Protein AF-A0A3B5LR23-F1 (afdb_monomer_lite)

Secondary structure (DSSP, 8-state):
-HHHHHHHHHHHHHHHHHS-S---EE---SS--HHHHHHHHHHHHTT--EE---S--------

Organism: NCBI:txid32473

Sequence (63 aa):
VRLVLVVLVLVLLVLVLLVPKNLLVVTAATEETDGFRRFVKTAAQFNYSLKVRPEPELWVWAG

InterPro domains:
  IPR057589 PLOD1-3-like, GT domain [PF25342] (21-53)

Radius of gyration: 20.16 Å; chains: 1; bounding box: 50×22×49 Å

Structure (mmCIF, N/CA/C/O backbone):
data_AF-A0A3B5LR23-F1
#
_entry.id   AF-A0A3B5LR23-F1
#
loop_
_atom_site.group_PDB
_atom_site.id
_atom_site.type_symbol
_atom_site.label_atom_id
_atom_site.label_alt_id
_atom_site.label_comp_id
_atom_site.label_asym_id
_atom_site.label_entity_id
_atom_site.label_seq_id
_atom_site.pdbx_PDB_ins_code
_atom_site.Cartn_x
_atom_site.Cartn_y
_atom_site.Cartn_z
_atom_site.occupancy
_atom_site.B_iso_or_equiv
_atom_site.auth_seq_id
_atom_site.auth_comp_id
_atom_site.auth_asym_id
_atom_site.auth_atom_id
_atom_site.pdbx_PDB_model_num
ATOM 1 N N . VAL A 1 1 ? -34.858 10.988 21.499 1.00 83.00 1 VAL A N 1
ATOM 2 C CA . VAL A 1 1 ? -33.383 11.000 21.689 1.00 83.00 1 VAL A CA 1
ATOM 3 C C . VAL A 1 1 ? -32.774 9.598 21.668 1.00 83.00 1 VAL A C 1
ATOM 5 O O . VAL A 1 1 ? -31.956 9.351 20.798 1.00 83.00 1 VAL A O 1
ATOM 8 N N . ARG A 1 2 ? -33.195 8.652 22.529 1.00 92.94 2 ARG A N 1
ATOM 9 C CA . ARG A 1 2 ? -32.631 7.281 22.549 1.00 92.94 2 ARG A CA 1
ATOM 10 C C . ARG A 1 2 ? -32.778 6.519 21.223 1.00 92.94 2 ARG A C 1
ATOM 12 O O . ARG A 1 2 ? -31.800 5.971 20.744 1.00 92.94 2 ARG A O 1
ATOM 19 N N . LEU A 1 3 ? -33.958 6.552 20.596 1.00 92.44 3 LEU A N 1
ATOM 20 C CA . LEU A 1 3 ? -34.186 5.888 19.304 1.00 92.44 3 LEU A CA 1
ATOM 21 C C . LEU A 1 3 ? -33.342 6.499 18.174 1.00 92.44 3 LEU A C 1
ATOM 23 O O . LEU A 1 3 ? -32.723 5.776 17.409 1.00 92.44 3 LEU A O 1
ATOM 27 N N . VAL A 1 4 ? -33.271 7.831 18.111 1.00 93.31 4 VAL A N 1
ATOM 28 C CA . VAL A 1 4 ? -32.469 8.556 17.110 1.00 93.31 4 VAL A CA 1
ATOM 29 C C . VAL A 1 4 ? -30.986 8.221 17.251 1.00 93.31 4 VAL A C 1
ATOM 31 O O . VAL A 1 4 ? -30.320 7.985 16.252 1.00 93.31 4 VAL A O 1
ATOM 34 N N . LEU A 1 5 ? -30.480 8.139 18.486 1.00 94.00 5 LEU A N 1
ATOM 35 C CA . LEU A 1 5 ? -29.097 7.751 18.750 1.00 94.00 5 LEU A CA 1
ATOM 36 C C . LEU A 1 5 ? -28.820 6.310 18.303 1.00 94.00 5 LEU A C 1
ATOM 38 O O . LEU A 1 5 ? -27.799 6.057 17.676 1.00 94.00 5 LEU A O 1
ATOM 42 N N . VAL A 1 6 ? -29.741 5.381 18.570 1.00 94.75 6 VAL A N 1
ATOM 43 C CA . VAL A 1 6 ? -29.618 3.984 18.126 1.00 94.75 6 VAL A CA 1
ATOM 44 C C . VAL A 1 6 ? -29.612 3.894 16.601 1.00 94.75 6 VAL A C 1
ATOM 46 O O . VAL A 1 6 ? -28.744 3.236 16.038 1.00 94.75 6 VAL A O 1
ATOM 49 N N . VAL A 1 7 ? -30.522 4.597 15.923 1.00 93.81 7 VAL A N 1
ATOM 50 C CA . VAL A 1 7 ? -30.565 4.635 14.454 1.00 93.81 7 VAL A CA 1
ATOM 51 C C . VAL A 1 7 ? -29.281 5.242 13.890 1.00 93.81 7 VAL A C 1
ATOM 53 O O . VAL A 1 7 ? -28.707 4.679 12.965 1.00 93.81 7 VAL A O 1
ATOM 56 N N . LEU A 1 8 ? -28.776 6.330 14.476 1.00 93.75 8 LEU A N 1
ATOM 57 C CA . LEU A 1 8 ? -27.526 6.956 14.045 1.00 93.75 8 LEU A CA 1
ATOM 58 C C . LEU A 1 8 ? -26.326 6.011 14.206 1.00 93.75 8 LEU A C 1
ATOM 60 O O . LEU A 1 8 ? -25.511 5.905 13.295 1.00 93.75 8 LEU A O 1
ATOM 64 N N . VAL A 1 9 ? -26.236 5.295 15.330 1.00 94.94 9 VAL A N 1
ATOM 65 C CA . VAL A 1 9 ? -25.171 4.312 15.583 1.00 94.94 9 VAL A CA 1
ATOM 66 C C . VAL A 1 9 ? -25.260 3.140 14.607 1.00 94.94 9 VAL A C 1
ATOM 68 O O . VAL A 1 9 ? -24.236 2.721 14.074 1.00 94.94 9 VAL A O 1
ATOM 71 N N . LEU A 1 10 ? -26.464 2.635 14.329 1.00 94.81 10 LEU A N 1
ATOM 72 C CA . LEU A 1 10 ? -26.669 1.556 13.360 1.00 94.81 10 LEU A CA 1
ATOM 73 C C . LEU A 1 10 ? -26.303 1.996 11.939 1.00 94.81 10 LEU A C 1
ATOM 75 O O . LEU A 1 10 ? -25.620 1.258 11.235 1.00 94.81 10 LEU A O 1
ATOM 79 N N . VAL A 1 11 ? -26.692 3.208 11.535 1.00 93.25 11 VAL A N 1
ATOM 80 C CA . VAL A 1 11 ? -26.322 3.782 10.233 1.00 93.25 11 VAL A CA 1
ATOM 81 C C . VAL A 1 11 ? -24.809 3.958 10.135 1.00 93.25 11 VAL A C 1
ATOM 83 O O . VAL A 1 11 ? -24.217 3.553 9.138 1.00 93.25 11 VAL A O 1
ATOM 86 N N . LEU A 1 12 ? -24.163 4.492 11.175 1.00 92.25 12 LEU A N 1
ATOM 87 C CA . LEU A 1 12 ? -22.710 4.657 11.204 1.00 92.25 12 LEU A CA 1
ATOM 88 C C . LEU A 1 12 ? -21.990 3.303 11.127 1.00 92.25 12 LEU A C 1
ATOM 90 O O . LEU A 1 12 ? -21.029 3.164 10.376 1.00 92.25 12 LEU A O 1
ATOM 94 N N . LEU A 1 13 ? -22.475 2.292 11.852 1.00 91.62 13 LEU A N 1
ATOM 95 C CA . LEU A 1 13 ? -21.924 0.939 11.824 1.00 91.62 13 LEU A CA 1
ATOM 96 C C . LEU A 1 13 ? -22.043 0.315 10.429 1.00 91.62 13 LEU A C 1
ATOM 98 O O . LEU A 1 13 ? -21.065 -0.219 9.913 1.00 91.62 13 LEU A O 1
ATOM 102 N N . VAL A 1 14 ? -23.216 0.418 9.798 1.00 88.50 14 VAL A N 1
ATOM 103 C CA . VAL A 1 14 ? -23.442 -0.076 8.432 1.00 88.50 14 VAL A CA 1
ATOM 104 C C . VAL A 1 14 ? -22.537 0.651 7.436 1.00 88.50 14 VAL A C 1
ATOM 106 O O . VAL A 1 14 ? -21.908 -0.005 6.611 1.00 88.50 14 VAL A O 1
ATOM 109 N N . LEU A 1 15 ? -22.394 1.976 7.548 1.00 85.62 15 LEU A N 1
ATOM 110 C CA . LEU A 1 15 ? -21.485 2.759 6.705 1.00 85.62 15 LEU A CA 1
ATOM 111 C C . LEU A 1 15 ? -20.030 2.301 6.858 1.00 85.62 15 LEU A C 1
ATOM 113 O O . LEU A 1 15 ? -19.371 2.062 5.852 1.00 85.62 15 LEU A O 1
ATOM 117 N N . VAL A 1 16 ? -19.545 2.109 8.089 1.00 83.44 16 VAL A N 1
ATOM 118 C CA . VAL A 1 16 ? -18.181 1.620 8.368 1.00 83.44 16 VAL A CA 1
ATOM 119 C C . VAL A 1 16 ? -17.956 0.209 7.813 1.00 83.44 16 VAL A C 1
ATOM 121 O O . VAL A 1 16 ? -16.869 -0.091 7.321 1.00 83.44 16 VAL A O 1
ATOM 124 N N . LEU A 1 17 ? -18.969 -0.659 7.858 1.00 81.62 17 LEU A N 1
ATOM 125 C CA . LEU A 1 17 ? -18.888 -2.015 7.306 1.00 81.62 17 LEU A CA 1
ATOM 126 C C . LEU A 1 17 ? -18.938 -2.049 5.770 1.00 81.62 17 LEU A C 1
ATOM 128 O O . LEU A 1 17 ? -18.373 -2.970 5.181 1.00 81.62 17 LEU A O 1
ATOM 132 N N . LEU A 1 18 ? -19.590 -1.067 5.142 1.00 78.69 18 LEU A N 1
ATOM 133 C CA . LEU A 1 18 ? -19.691 -0.920 3.686 1.00 78.69 18 LEU A CA 1
ATOM 134 C C . LEU A 1 18 ? -18.46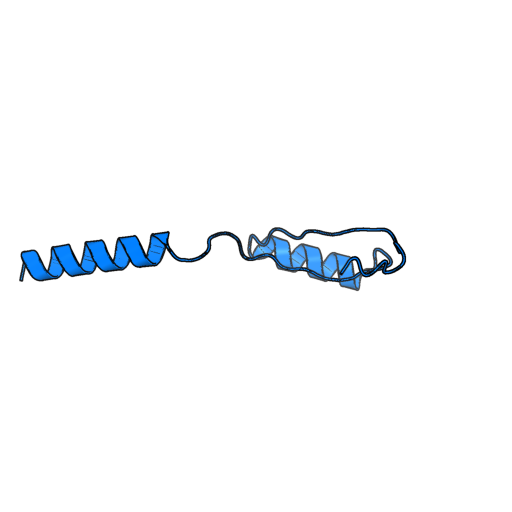4 -0.252 3.052 1.00 78.69 18 LEU A C 1
ATOM 136 O O . LEU A 1 18 ? -18.303 -0.344 1.835 1.00 78.69 18 LEU A O 1
ATOM 140 N N . VAL A 1 19 ? -17.597 0.404 3.836 1.00 74.94 19 VAL A N 1
ATOM 141 C CA . VAL A 1 19 ? -16.329 0.931 3.312 1.00 74.94 19 VAL A CA 1
ATOM 142 C C . VAL A 1 19 ? -15.533 -0.240 2.725 1.00 74.94 19 VAL A C 1
ATOM 144 O O . VAL A 1 19 ? -15.268 -1.212 3.441 1.00 74.94 19 VAL A O 1
ATOM 147 N N . PRO A 1 20 ? -15.145 -0.186 1.436 1.00 65.44 20 PRO A N 1
ATOM 148 C CA . PRO A 1 20 ? -14.388 -1.259 0.816 1.00 65.44 20 PRO A CA 1
ATOM 149 C C . PRO A 1 20 ? -13.071 -1.444 1.573 1.00 65.44 20 PRO A C 1
ATOM 151 O O . PRO A 1 20 ? -12.166 -0.618 1.501 1.00 65.44 20 PRO A O 1
ATOM 154 N N . LYS A 1 21 ? -12.971 -2.555 2.309 1.00 66.38 21 LYS A N 1
ATOM 155 C CA . LYS A 1 21 ? -11.781 -2.930 3.092 1.00 66.38 21 LYS A CA 1
ATOM 156 C C . LYS A 1 21 ? -10.563 -3.245 2.220 1.00 66.38 21 LYS A C 1
ATOM 158 O O . LYS A 1 21 ? -9.450 -3.320 2.722 1.00 66.38 21 LYS A O 1
ATOM 163 N N . ASN A 1 22 ? -10.782 -3.427 0.920 1.00 64.94 22 ASN A N 1
ATOM 164 C CA . ASN A 1 22 ? -9.791 -3.917 -0.022 1.00 64.94 22 ASN A CA 1
ATOM 165 C C . ASN A 1 22 ? -9.485 -2.820 -1.048 1.00 64.94 22 ASN A C 1
ATOM 167 O O . ASN A 1 22 ? -10.018 -2.842 -2.158 1.00 64.94 22 ASN A O 1
ATOM 171 N N . LEU A 1 23 ? -8.647 -1.845 -0.679 1.00 69.00 23 LEU A N 1
ATOM 172 C CA . LEU A 1 23 ? -8.056 -0.946 -1.671 1.00 69.00 23 LEU A CA 1
ATOM 173 C C . LEU A 1 23 ? -7.002 -1.733 -2.458 1.00 69.00 23 LEU A C 1
ATOM 175 O O . LEU A 1 23 ? -5.990 -2.155 -1.898 1.00 69.00 23 LEU A O 1
ATOM 179 N N . LEU A 1 24 ? -7.248 -1.939 -3.751 1.00 67.12 24 LEU A N 1
ATOM 180 C CA . LEU A 1 24 ? -6.300 -2.579 -4.656 1.00 67.12 24 LEU A CA 1
ATOM 181 C C . LEU A 1 24 ? -5.441 -1.505 -5.331 1.00 67.12 24 LEU A C 1
ATOM 183 O O . LEU A 1 24 ? -5.945 -0.718 -6.130 1.00 67.12 24 LEU A O 1
ATOM 187 N N . VAL A 1 25 ? -4.143 -1.495 -5.032 1.00 73.62 25 VAL A N 1
ATOM 188 C CA . VAL A 1 25 ? -3.167 -0.627 -5.704 1.00 73.62 25 VAL A CA 1
ATOM 189 C C . VAL A 1 25 ? -2.432 -1.451 -6.759 1.00 73.62 25 VAL A C 1
ATOM 191 O O . VAL A 1 25 ? -1.761 -2.433 -6.433 1.00 73.62 25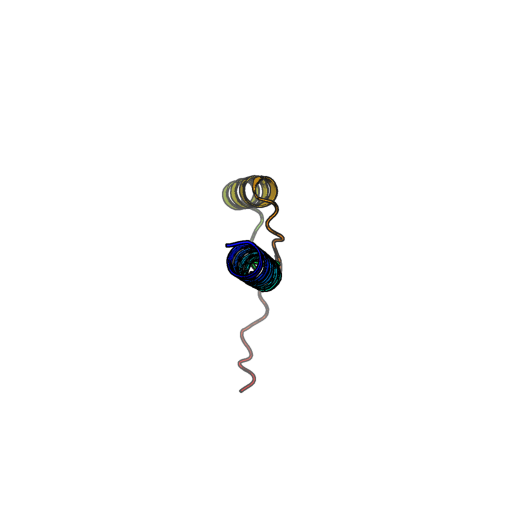 VAL A O 1
ATOM 194 N N . VAL A 1 26 ? -2.569 -1.057 -8.027 1.00 74.19 26 VAL A N 1
ATOM 195 C CA . VAL A 1 26 ? -1.905 -1.693 -9.174 1.00 74.19 26 VAL A CA 1
ATOM 196 C C . VAL A 1 26 ? -0.832 -0.746 -9.702 1.00 74.19 26 VAL A C 1
ATOM 198 O O . VAL A 1 26 ? -1.114 0.417 -9.974 1.00 74.19 26 VAL A O 1
ATOM 201 N N . THR A 1 27 ? 0.396 -1.243 -9.843 1.00 75.25 27 THR A N 1
ATOM 202 C CA . THR A 1 27 ? 1.520 -0.502 -10.428 1.00 75.25 27 THR A CA 1
ATOM 203 C C . THR A 1 27 ? 2.249 -1.380 -11.442 1.00 75.25 27 THR A C 1
ATOM 205 O O . THR A 1 27 ? 2.264 -2.604 -11.296 1.00 75.25 27 THR A O 1
ATOM 208 N N . ALA A 1 28 ? 2.838 -0.768 -12.467 1.00 78.31 28 ALA A N 1
ATOM 209 C CA . ALA A 1 28 ? 3.634 -1.458 -13.475 1.00 78.31 28 ALA A CA 1
ATOM 210 C C . ALA A 1 28 ? 5.126 -1.246 -13.190 1.00 78.31 28 ALA A C 1
ATOM 212 O O . ALA A 1 28 ? 5.584 -0.111 -13.063 1.00 78.31 28 ALA A O 1
ATOM 213 N N . ALA A 1 29 ? 5.879 -2.339 -13.102 1.00 76.94 29 ALA A N 1
ATOM 214 C CA . ALA A 1 29 ? 7.332 -2.322 -13.010 1.00 76.94 29 ALA A CA 1
ATOM 215 C C . ALA A 1 29 ? 7.876 -3.495 -13.827 1.00 76.94 29 ALA A C 1
ATOM 217 O O . ALA A 1 29 ? 7.464 -4.633 -13.621 1.00 76.94 29 ALA A O 1
ATOM 218 N N . THR A 1 30 ? 8.768 -3.206 -14.771 1.00 74.19 30 THR A N 1
ATOM 219 C CA . THR A 1 30 ? 9.421 -4.223 -15.607 1.00 74.19 30 THR A CA 1
ATOM 220 C C . THR A 1 30 ? 10.633 -4.843 -14.917 1.00 74.19 30 THR A C 1
ATOM 222 O O . THR A 1 30 ? 11.024 -5.949 -15.258 1.00 74.19 30 THR A O 1
ATOM 225 N N . GLU A 1 31 ? 11.210 -4.145 -13.935 1.00 76.88 31 GLU A N 1
ATOM 226 C CA . GLU A 1 31 ? 12.390 -4.564 -13.179 1.00 76.88 31 GLU A CA 1
ATOM 227 C C . GLU A 1 31 ? 12.293 -4.094 -11.719 1.00 76.88 31 GLU A C 1
ATOM 229 O O . GLU A 1 31 ? 11.631 -3.097 -11.404 1.00 76.88 31 GLU A O 1
ATOM 234 N N . GLU A 1 32 ? 12.984 -4.789 -10.811 1.00 81.12 32 GLU A N 1
ATOM 235 C CA . GLU A 1 32 ? 13.069 -4.394 -9.405 1.00 81.12 32 GLU A CA 1
ATOM 236 C C . GLU A 1 32 ? 14.129 -3.298 -9.214 1.00 81.12 32 GLU A C 1
ATOM 238 O O . GLU A 1 32 ? 15.317 -3.565 -9.048 1.00 81.12 32 GLU A O 1
ATOM 243 N N . THR A 1 33 ? 13.689 -2.041 -9.217 1.00 88.88 33 THR A N 1
ATOM 244 C CA . THR A 1 33 ? 14.563 -0.877 -9.004 1.00 88.88 33 THR A CA 1
ATOM 245 C C . THR A 1 33 ? 14.513 -0.372 -7.560 1.00 88.88 33 THR A C 1
ATOM 247 O O . THR A 1 33 ? 13.566 -0.639 -6.815 1.00 88.88 33 THR A O 1
ATOM 250 N N . ASP A 1 34 ? 15.486 0.451 -7.162 1.00 90.06 34 ASP A N 1
ATOM 251 C CA . ASP A 1 34 ? 15.461 1.148 -5.866 1.00 90.06 34 ASP A CA 1
ATOM 252 C C . ASP A 1 34 ? 14.192 1.992 -5.668 1.00 90.06 34 ASP A C 1
ATOM 254 O O . ASP A 1 34 ? 13.663 2.079 -4.557 1.00 90.06 34 ASP A O 1
ATOM 258 N N . GLY A 1 35 ? 1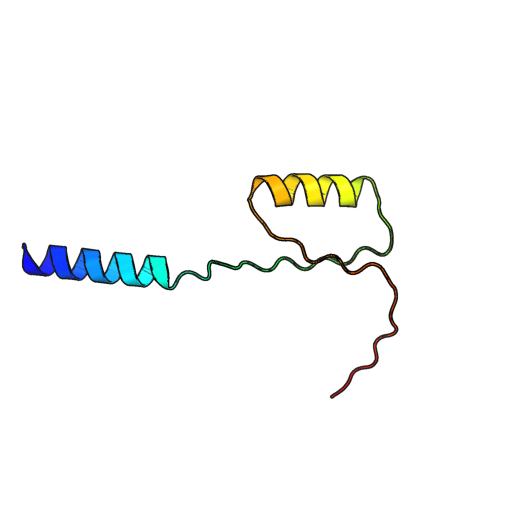3.670 2.592 -6.744 1.00 86.81 35 GLY A N 1
ATOM 259 C CA . GLY A 1 35 ? 12.406 3.330 -6.719 1.00 86.81 35 GLY A CA 1
ATOM 260 C C . GLY A 1 35 ? 11.218 2.423 -6.400 1.00 86.81 35 GLY A C 1
ATOM 261 O O . GLY A 1 35 ? 10.394 2.753 -5.545 1.00 86.81 35 GLY A O 1
ATOM 262 N N . PHE A 1 36 ? 11.178 1.240 -7.012 1.00 85.94 36 PHE A N 1
ATOM 263 C CA . PHE A 1 36 ? 10.153 0.237 -6.741 1.00 85.94 36 PHE A CA 1
ATOM 264 C C . PHE A 1 36 ? 10.241 -0.307 -5.305 1.00 85.94 36 PHE A C 1
ATOM 266 O O . PHE A 1 36 ? 9.227 -0.371 -4.608 1.00 85.94 36 PHE A O 1
ATOM 273 N N . ARG A 1 37 ? 11.449 -0.595 -4.800 1.00 85.62 37 ARG A N 1
ATOM 274 C CA . ARG A 1 37 ? 11.660 -1.028 -3.404 1.00 85.62 37 ARG A CA 1
ATO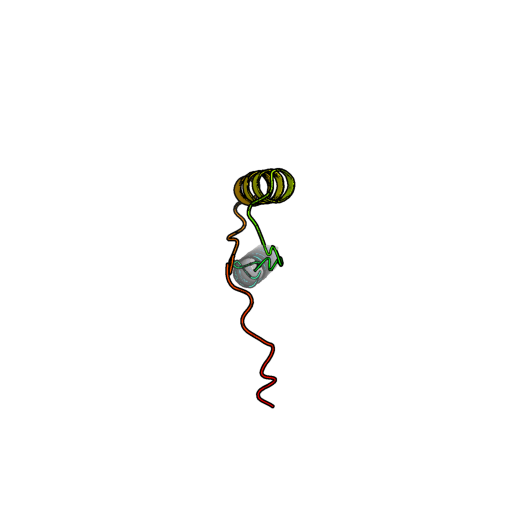M 275 C C . ARG A 1 37 ? 11.170 0.017 -2.395 1.00 85.62 37 ARG A C 1
ATOM 277 O O . ARG A 1 37 ? 10.543 -0.336 -1.395 1.00 85.62 37 ARG A O 1
ATOM 284 N N . ARG A 1 38 ? 11.417 1.306 -2.656 1.00 90.44 38 ARG A N 1
ATOM 285 C CA . ARG A 1 38 ? 10.906 2.413 -1.823 1.00 90.44 38 ARG A CA 1
ATOM 286 C C . ARG A 1 38 ? 9.381 2.488 -1.864 1.00 90.44 38 ARG A C 1
ATOM 288 O O . ARG A 1 38 ? 8.765 2.593 -0.808 1.00 90.44 38 ARG A O 1
ATOM 295 N N . PHE A 1 39 ? 8.782 2.358 -3.047 1.00 86.62 39 PHE A N 1
ATOM 296 C CA . PHE A 1 39 ? 7.328 2.326 -3.217 1.00 86.62 39 PHE A CA 1
ATOM 297 C C . PHE A 1 39 ? 6.673 1.181 -2.429 1.00 86.62 39 PHE A C 1
ATOM 299 O O . PHE A 1 39 ? 5.740 1.426 -1.664 1.00 86.62 39 PHE A O 1
ATOM 306 N N . VAL A 1 40 ? 7.192 -0.047 -2.544 1.00 84.75 40 VAL A N 1
ATOM 307 C CA . VAL A 1 40 ? 6.676 -1.216 -1.808 1.00 84.75 40 VAL A CA 1
ATOM 308 C C . VAL A 1 40 ? 6.788 -1.011 -0.299 1.00 84.75 40 VAL A C 1
ATOM 310 O O . VAL A 1 40 ? 5.830 -1.262 0.432 1.00 84.75 40 VAL A O 1
ATOM 313 N N . LYS A 1 41 ? 7.933 -0.503 0.173 1.00 87.25 41 LYS A N 1
ATOM 314 C CA . LYS A 1 41 ? 8.152 -0.222 1.596 1.00 87.25 41 LYS A CA 1
ATOM 315 C C . LYS A 1 41 ? 7.147 0.799 2.128 1.00 87.25 41 LYS A C 1
ATOM 317 O O . LYS A 1 41 ? 6.568 0.568 3.184 1.00 87.25 41 LYS A O 1
ATOM 322 N N . THR A 1 42 ? 6.906 1.888 1.400 1.00 87.31 42 THR A N 1
ATOM 323 C CA . THR A 1 42 ? 5.911 2.894 1.791 1.00 87.31 42 THR A CA 1
ATOM 324 C C . THR A 1 42 ? 4.495 2.324 1.757 1.00 87.31 42 THR A C 1
ATOM 326 O O . THR A 1 42 ? 3.755 2.509 2.716 1.00 87.31 42 THR A O 1
ATOM 329 N N . ALA A 1 43 ? 4.116 1.577 0.718 1.00 84.56 43 ALA A N 1
ATOM 330 C CA . ALA A 1 43 ? 2.789 0.963 0.625 1.00 84.56 43 ALA A CA 1
ATOM 331 C C . ALA A 1 43 ? 2.506 -0.007 1.788 1.00 84.56 43 ALA A C 1
ATOM 333 O O . ALA A 1 43 ? 1.410 0.005 2.352 1.00 84.56 43 ALA A O 1
ATOM 334 N N . ALA A 1 44 ? 3.513 -0.782 2.204 1.00 80.81 44 ALA A N 1
ATOM 335 C CA . ALA A 1 44 ? 3.412 -1.689 3.343 1.00 80.81 44 ALA A CA 1
ATOM 336 C C . ALA A 1 44 ? 3.183 -0.953 4.678 1.00 80.81 44 ALA A C 1
ATOM 338 O O . ALA A 1 44 ? 2.480 -1.472 5.540 1.00 80.81 44 ALA A O 1
ATOM 339 N N . GLN A 1 45 ? 3.705 0.271 4.847 1.00 84.81 45 GLN A N 1
ATOM 340 C CA . GLN A 1 45 ? 3.461 1.077 6.056 1.00 84.81 45 GLN A CA 1
ATOM 341 C C . GLN A 1 45 ? 1.994 1.506 6.212 1.00 84.81 45 GLN A C 1
ATOM 343 O O . GLN A 1 45 ? 1.561 1.793 7.325 1.00 84.81 45 GLN A O 1
ATOM 348 N N . PHE A 1 46 ? 1.227 1.534 5.121 1.00 79.81 46 PHE A N 1
ATOM 349 C CA . PHE A 1 46 ? -0.192 1.896 5.117 1.00 79.81 46 PHE A CA 1
ATOM 350 C C . PHE A 1 46 ? -1.120 0.675 5.008 1.00 79.81 46 PHE A C 1
ATOM 352 O O . PHE A 1 46 ? -2.302 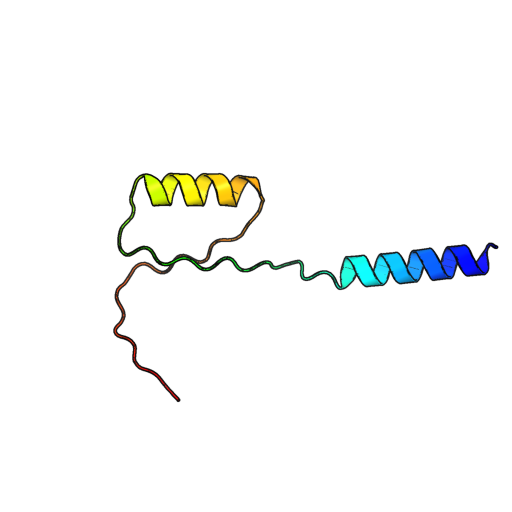0.832 4.711 1.00 79.81 46 PHE A O 1
ATOM 359 N N . ASN A 1 47 ? -0.608 -0.541 5.250 1.00 70.12 47 ASN A N 1
ATOM 360 C CA . ASN A 1 47 ? -1.343 -1.805 5.105 1.00 70.12 47 ASN A CA 1
ATOM 361 C C . ASN A 1 47 ? -1.959 -2.016 3.708 1.00 70.12 47 ASN A C 1
ATOM 363 O O . ASN A 1 47 ? -2.963 -2.718 3.565 1.00 70.12 47 ASN A O 1
ATOM 367 N N . TYR A 1 48 ? -1.356 -1.448 2.659 1.00 65.69 48 TYR A N 1
ATOM 368 C CA . TYR A 1 48 ? -1.779 -1.749 1.296 1.00 65.69 48 TYR A CA 1
ATOM 369 C C . TYR A 1 48 ? -1.226 -3.096 0.847 1.00 65.69 48 TYR A C 1
ATOM 371 O O . TYR A 1 48 ? -0.027 -3.362 0.925 1.00 65.69 48 TYR A O 1
ATOM 379 N N . SER A 1 49 ? -2.115 -3.938 0.325 1.00 65.56 49 SER A N 1
ATOM 380 C CA . SER A 1 49 ? -1.723 -5.158 -0.375 1.00 65.56 49 SER A CA 1
ATOM 381 C C . SER A 1 49 ? -1.404 -4.809 -1.825 1.00 65.56 49 SER A C 1
ATOM 383 O O . SER A 1 49 ? -2.285 -4.404 -2.584 1.00 65.56 49 SER A O 1
ATOM 385 N N . LEU A 1 50 ? -0.136 -4.946 -2.207 1.00 67.06 50 LEU A N 1
ATOM 386 C CA . LEU A 1 50 ? 0.304 -4.746 -3.583 1.00 67.06 50 LEU A CA 1
ATOM 387 C C . LEU A 1 50 ? 0.221 -6.062 -4.354 1.00 67.06 50 LEU A C 1
ATOM 389 O O . LEU A 1 50 ? 0.725 -7.088 -3.898 1.00 67.06 50 LEU A O 1
ATOM 393 N N . LYS A 1 51 ? -0.363 -6.024 -5.552 1.00 69.75 51 LYS A N 1
ATOM 394 C CA . LYS A 1 51 ? -0.272 -7.129 -6.510 1.00 69.75 51 LYS A CA 1
ATOM 395 C C . LYS A 1 51 ? 0.746 -6.754 -7.580 1.00 69.75 51 LYS A C 1
ATOM 397 O O . LYS A 1 51 ? 0.470 -5.912 -8.427 1.00 69.75 51 LYS A O 1
ATOM 402 N N . VAL A 1 52 ? 1.922 -7.370 -7.515 1.00 62.84 52 VAL A N 1
ATOM 403 C CA . VAL A 1 52 ? 3.035 -7.142 -8.446 1.00 62.84 52 VAL A CA 1
ATOM 404 C C . VAL A 1 52 ? 3.082 -8.324 -9.409 1.00 62.84 52 VAL A C 1
ATOM 406 O O . VAL A 1 52 ? 3.107 -9.468 -8.959 1.00 62.84 52 VAL A O 1
ATOM 409 N N . ARG A 1 53 ? 3.061 -8.073 -10.720 1.00 60.12 53 ARG A N 1
ATOM 410 C CA . ARG A 1 53 ? 3.244 -9.110 -11.745 1.00 60.12 53 ARG A CA 1
ATOM 411 C C . ARG A 1 53 ? 4.569 -8.846 -12.470 1.00 60.12 53 ARG A C 1
ATOM 413 O O . ARG A 1 53 ? 4.634 -7.852 -13.187 1.00 60.12 53 ARG A O 1
ATOM 420 N N . PRO A 1 54 ? 5.602 -9.679 -12.277 1.00 53.19 54 PRO A N 1
ATOM 421 C CA . PRO A 1 54 ? 6.842 -9.582 -13.034 1.00 53.19 54 PRO A CA 1
ATOM 422 C C . PRO A 1 54 ? 6.762 -10.505 -14.260 1.00 53.19 54 PRO A C 1
ATOM 424 O O . PRO A 1 54 ? 6.911 -11.701 -14.084 1.00 53.19 54 PRO A O 1
ATOM 427 N N . GLU A 1 55 ? 6.430 -9.980 -15.449 1.00 62.22 55 GLU A N 1
ATOM 428 C CA . GLU A 1 55 ? 6.779 -10.523 -16.792 1.00 62.22 55 GLU A CA 1
ATOM 429 C C . GLU A 1 55 ? 6.115 -9.642 -17.884 1.00 62.22 55 GLU A C 1
ATOM 431 O O . GLU A 1 55 ? 4.992 -9.166 -17.663 1.00 62.22 55 GLU A O 1
ATOM 436 N N . PRO A 1 56 ? 6.726 -9.424 -19.072 1.00 54.53 56 PRO A N 1
ATOM 437 C CA . PRO A 1 56 ? 6.122 -8.656 -20.152 1.00 54.53 56 PRO A CA 1
ATOM 438 C C . PRO A 1 56 ? 5.251 -9.584 -21.006 1.00 54.53 56 PRO A C 1
ATOM 440 O O . PRO A 1 56 ? 5.595 -9.923 -22.136 1.00 54.53 56 PRO A O 1
ATOM 443 N N . GLU A 1 57 ? 4.114 -10.031 -20.477 1.00 48.00 57 GLU A N 1
ATOM 444 C CA . GLU A 1 57 ? 3.134 -10.729 -21.310 1.00 48.00 57 GLU A CA 1
ATOM 445 C C . GLU A 1 57 ? 2.405 -9.704 -22.182 1.00 48.00 57 GLU A C 1
ATOM 447 O O . GLU A 1 57 ? 1.516 -8.976 -21.740 1.00 48.00 57 GLU A O 1
ATOM 452 N N . LEU A 1 58 ? 2.888 -9.626 -23.425 1.00 43.94 58 LEU A N 1
ATOM 453 C CA . LEU A 1 58 ? 2.216 -9.172 -24.637 1.00 43.94 58 LEU A CA 1
ATOM 454 C C . LEU A 1 58 ? 0.702 -8.982 -24.435 1.00 43.94 58 LEU A C 1
ATOM 456 O O . LEU A 1 58 ? -0.021 -9.937 -24.158 1.00 43.94 58 LEU A O 1
ATOM 460 N N . TRP A 1 59 ? 0.225 -7.749 -24.607 1.00 53.34 59 TRP A N 1
ATOM 461 C CA . TRP A 1 59 ? -1.195 -7.415 -24.538 1.00 53.34 59 TRP A CA 1
ATOM 462 C C . TRP A 1 59 ? -1.987 -8.206 -25.587 1.00 53.34 59 TRP A C 1
ATOM 464 O O . TRP A 1 59 ? -2.121 -7.765 -26.729 1.00 53.34 59 TRP A O 1
ATOM 474 N N . VAL A 1 60 ? -2.557 -9.349 -25.207 1.00 41.25 60 VAL A N 1
ATOM 475 C CA . VAL A 1 60 ? -3.688 -9.920 -25.937 1.00 41.25 60 VAL A CA 1
ATOM 476 C C . VAL A 1 60 ? -4.934 -9.312 -25.316 1.00 41.25 60 VAL A C 1
ATOM 478 O O . VAL A 1 60 ? -5.400 -9.731 -24.259 1.00 41.25 60 VAL A O 1
ATOM 481 N N . TRP A 1 61 ? -5.441 -8.265 -25.962 1.00 35.50 61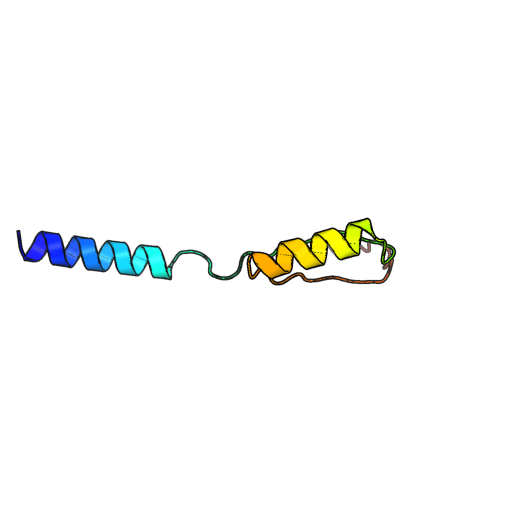 TRP A N 1
ATOM 482 C CA . TRP A 1 61 ? -6.799 -7.794 -25.739 1.00 35.50 61 TRP A CA 1
ATOM 483 C C . TRP A 1 61 ? -7.739 -8.959 -26.068 1.00 35.50 61 TRP A C 1
ATOM 485 O O . TRP A 1 61 ? -7.959 -9.267 -27.236 1.00 35.50 61 TRP A O 1
ATOM 495 N N . ALA A 1 62 ? -8.249 -9.648 -25.051 1.00 31.47 62 ALA A N 1
ATOM 496 C CA . ALA A 1 62 ? -9.452 -10.449 -25.205 1.00 31.47 62 ALA A CA 1
ATOM 497 C C . ALA A 1 62 ? -10.628 -9.492 -24.991 1.00 31.47 62 ALA A C 1
ATOM 499 O O . ALA A 1 62 ? -10.740 -8.889 -23.922 1.00 31.47 62 ALA A O 1
ATOM 500 N N . GLY A 1 63 ? -11.394 -9.281 -26.064 1.00 41.97 63 GLY A N 1
ATOM 501 C CA . GLY A 1 63 ? -12.625 -8.493 -26.055 1.00 41.97 63 GLY A CA 1
ATOM 502 C C . GLY A 1 63 ? -13.692 -9.057 -25.131 1.00 41.97 63 GLY A C 1
ATOM 503 O O . GLY A 1 63 ? -13.612 -10.256 -24.779 1.00 41.97 63 GLY A O 1
#

Foldseek 3Di:
DVVVVVVVVVVVVVVVVPPPPADEDEDDDQDDDPVNVVVVVVCVVVVHDYDYDHDPPDDPPDD

pLDDT: mean 75.73, std 16.12, range [31.47, 94.94]